Protein AF-A0A5I0KR14-F1 (afdb_monomer_lite)

Organism: Salmonella virchow (NCBI:txid48409)

Structure (mmCIF, N/CA/C/O backbone):
data_AF-A0A5I0KR14-F1
#
_entry.id   AF-A0A5I0KR14-F1
#
loop_
_atom_site.group_PDB
_atom_site.id
_atom_site.type_symbol
_atom_site.label_atom_id
_atom_site.label_alt_id
_atom_site.label_comp_id
_atom_site.label_asym_id
_atom_site.label_entity_id
_atom_site.label_seq_id
_atom_site.pdbx_PDB_ins_code
_atom_site.Cartn_x
_atom_site.Cartn_y
_atom_site.Cartn_z
_atom_site.occupancy
_atom_site.B_iso_or_equiv
_atom_site.auth_seq_id
_atom_site.auth_comp_id
_atom_site.auth_asym_id
_atom_site.auth_atom_id
_atom_site.pdbx_PDB_model_num
ATOM 1 N N . VAL A 1 1 ? -14.652 -2.078 -11.540 1.00 89.44 1 VAL A N 1
ATOM 2 C CA . VAL A 1 1 ? -13.194 -2.015 -11.314 1.00 89.44 1 VAL A CA 1
ATOM 3 C C . VAL A 1 1 ? -12.534 -2.774 -12.445 1.00 89.44 1 VAL A C 1
ATOM 5 O O . VAL A 1 1 ? -12.985 -3.874 -12.750 1.00 89.44 1 VAL A O 1
ATOM 8 N N . GLU A 1 2 ? -11.557 -2.161 -13.096 1.00 97.44 2 GLU A N 1
ATOM 9 C CA . GLU A 1 2 ? -10.727 -2.764 -14.141 1.00 97.44 2 GLU A CA 1
ATOM 10 C C . GLU A 1 2 ? -9.357 -3.117 -13.544 1.00 97.44 2 GLU A C 1
ATOM 12 O O . GLU A 1 2 ? -8.912 -2.445 -12.617 1.00 97.44 2 GLU A O 1
ATOM 17 N N . PHE A 1 3 ? -8.707 -4.181 -14.029 1.00 98.00 3 PHE A N 1
ATOM 18 C CA . PHE A 1 3 ? -7.417 -4.634 -13.503 1.00 98.00 3 PHE A CA 1
ATOM 19 C C . PHE A 1 3 ? -6.348 -4.691 -14.588 1.00 98.00 3 PHE A C 1
ATOM 21 O O . PHE A 1 3 ? -6.485 -5.431 -15.563 1.00 98.00 3 PHE A O 1
ATOM 28 N N . ILE A 1 4 ? -5.235 -4.010 -14.331 1.00 98.25 4 ILE A N 1
ATOM 29 C CA . ILE A 1 4 ? -3.975 -4.172 -15.055 1.00 98.25 4 ILE A CA 1
ATOM 30 C C . ILE A 1 4 ? -3.117 -5.157 -14.261 1.00 98.25 4 ILE A C 1
ATOM 32 O O . ILE A 1 4 ? -2.825 -4.937 -13.088 1.00 98.25 4 ILE A O 1
ATOM 36 N N . LYS A 1 5 ? -2.757 -6.281 -14.881 1.00 97.81 5 LYS A N 1
ATOM 37 C CA . LYS A 1 5 ? -2.088 -7.399 -14.205 1.00 97.81 5 LYS A CA 1
ATOM 38 C C . LYS A 1 5 ? -0.596 -7.401 -14.514 1.00 97.81 5 LYS A C 1
ATOM 40 O O . LYS A 1 5 ? -0.214 -7.651 -15.653 1.00 97.81 5 LYS A O 1
ATOM 45 N N . ILE A 1 6 ? 0.227 -7.203 -13.489 1.00 97.12 6 ILE A N 1
ATOM 46 C CA . ILE A 1 6 ? 1.693 -7.258 -13.562 1.00 97.12 6 ILE A CA 1
ATOM 47 C C . ILE A 1 6 ? 2.169 -8.483 -12.780 1.00 97.12 6 ILE A C 1
ATOM 49 O O . ILE A 1 6 ? 1.654 -8.745 -11.696 1.00 97.12 6 ILE A O 1
ATOM 53 N N . HIS A 1 7 ? 3.098 -9.264 -13.341 1.00 95.75 7 HIS A N 1
ATOM 54 C CA . HIS A 1 7 ? 3.674 -10.466 -12.704 1.00 95.75 7 HIS A CA 1
ATOM 55 C C . HIS A 1 7 ? 2.633 -11.450 -12.128 1.00 95.75 7 HIS A C 1
ATOM 57 O O . HIS A 1 7 ? 2.847 -12.081 -11.102 1.00 95.75 7 HIS A O 1
ATOM 63 N N . ASN A 1 8 ? 1.486 -11.591 -12.800 1.00 96.12 8 ASN A N 1
ATOM 64 C CA . ASN A 1 8 ? 0.300 -12.290 -12.279 1.00 96.12 8 ASN A CA 1
ATOM 65 C C . ASN A 1 8 ? 0.337 -1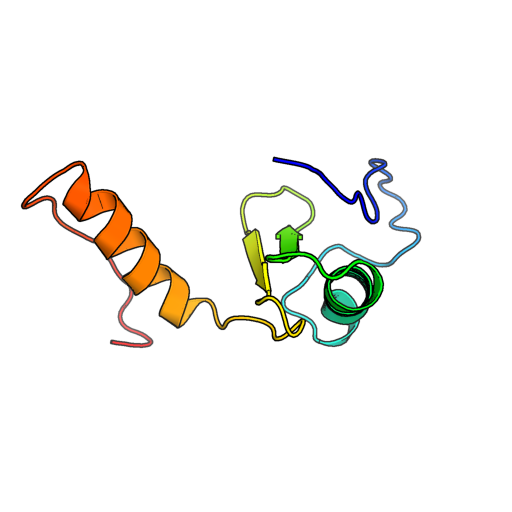3.828 -12.425 1.00 96.12 8 ASN A C 1
ATOM 67 O O . ASN A 1 8 ? -0.626 -14.511 -12.078 1.00 96.12 8 ASN A O 1
ATOM 71 N N . THR A 1 9 ? 1.407 -14.394 -12.976 1.00 97.25 9 THR A N 1
ATOM 72 C CA . THR A 1 9 ? 1.557 -15.850 -13.086 1.00 97.25 9 THR A CA 1
ATOM 73 C C . THR A 1 9 ? 2.374 -16.351 -11.897 1.00 97.25 9 THR A C 1
ATOM 75 O O . THR A 1 9 ? 3.501 -15.887 -11.731 1.00 97.25 9 THR A O 1
ATOM 78 N N . PRO A 1 10 ? 1.859 -17.288 -11.078 1.00 96.44 10 PRO A N 1
ATOM 79 C CA . PRO A 1 10 ? 2.633 -17.848 -9.978 1.00 96.44 10 PRO A CA 1
ATOM 80 C C . PRO A 1 10 ? 3.818 -18.654 -10.527 1.00 96.44 10 PRO A C 1
ATOM 82 O O . PRO A 1 10 ? 3.629 -19.654 -11.218 1.00 96.44 10 PRO A O 1
ATOM 85 N N . ASP A 1 11 ? 5.034 -18.214 -10.207 1.00 97.19 11 ASP A N 1
ATOM 86 C CA . ASP A 1 11 ? 6.286 -18.855 -10.609 1.00 97.19 11 ASP A CA 1
ATOM 87 C C . ASP A 1 11 ? 7.307 -18.781 -9.463 1.00 97.19 11 ASP A C 1
ATOM 89 O O . ASP A 1 11 ? 7.837 -17.716 -9.141 1.00 97.19 11 ASP A O 1
ATOM 93 N N . GLY A 1 12 ? 7.585 -19.933 -8.845 1.00 96.62 12 GLY A N 1
ATOM 94 C CA . GLY A 1 12 ? 8.514 -20.054 -7.716 1.00 96.62 12 GLY A CA 1
ATOM 95 C C . GLY A 1 12 ? 9.994 -19.901 -8.084 1.00 96.62 12 GLY A C 1
ATOM 96 O O . GLY A 1 12 ? 10.841 -19.914 -7.195 1.00 96.62 12 GLY A O 1
ATOM 97 N N . THR A 1 13 ? 10.321 -19.765 -9.372 1.00 97.69 13 THR A N 1
ATOM 98 C CA . THR A 1 13 ? 11.672 -19.394 -9.825 1.00 97.69 13 THR A CA 1
ATOM 99 C C . THR A 1 13 ? 11.913 -17.886 -9.784 1.00 97.69 13 THR A C 1
ATOM 101 O O . THR A 1 13 ? 13.058 -17.456 -9.910 1.00 97.69 13 THR A O 1
ATOM 104 N N . PHE A 1 14 ? 10.855 -17.096 -9.557 1.00 95.75 14 PHE A N 1
ATOM 105 C CA . PHE A 1 14 ? 10.897 -15.642 -9.422 1.00 95.75 14 PHE A CA 1
ATOM 106 C C . PHE A 1 14 ? 11.633 -14.945 -10.582 1.00 95.75 14 PHE A C 1
ATOM 108 O O . PHE A 1 14 ? 12.626 -14.248 -10.356 1.00 95.75 14 PHE A O 1
ATOM 115 N N . PRO A 1 15 ? 11.142 -15.080 -11.833 1.00 95.75 15 PRO A N 1
ATOM 116 C CA . PRO A 1 15 ? 11.814 -14.529 -13.015 1.00 95.75 15 PRO A CA 1
ATOM 117 C C . PRO A 1 15 ? 11.962 -12.999 -12.979 1.00 95.75 15 PRO A C 1
ATOM 119 O O . PRO A 1 15 ? 12.842 -12.453 -13.637 1.00 95.75 15 PRO A O 1
ATOM 122 N N . ASN A 1 16 ? 11.133 -12.319 -12.181 1.00 94.12 16 ASN A N 1
ATOM 123 C CA . ASN A 1 16 ? 11.143 -10.866 -11.991 1.00 94.12 16 ASN A CA 1
ATOM 124 C C . ASN A 1 16 ? 11.710 -10.447 -10.617 1.00 94.12 16 ASN A C 1
ATOM 126 O O . ASN A 1 16 ? 11.496 -9.323 -10.173 1.00 94.12 16 ASN A O 1
ATOM 130 N N . GLY A 1 17 ? 12.422 -11.350 -9.933 1.00 93.56 17 GLY A N 1
ATOM 131 C CA . GLY A 1 17 ? 12.943 -11.137 -8.583 1.00 93.56 17 GLY A CA 1
ATOM 132 C C . GLY A 1 17 ? 11.985 -11.585 -7.476 1.00 93.56 17 GLY A C 1
ATOM 133 O O . GLY A 1 17 ? 10.797 -11.822 -7.699 1.00 93.56 17 GLY A O 1
ATOM 134 N N . ILE A 1 18 ? 12.530 -11.740 -6.264 1.00 94.75 18 ILE A N 1
ATOM 135 C CA . ILE A 1 18 ? 11.763 -12.151 -5.080 1.00 94.75 18 ILE A CA 1
ATOM 136 C C . ILE A 1 18 ? 10.733 -11.052 -4.751 1.00 94.75 18 ILE A C 1
ATOM 138 O O . ILE A 1 18 ? 11.138 -9.896 -4.607 1.00 94.75 18 ILE A O 1
ATOM 142 N N . PRO A 1 19 ? 9.433 -11.375 -4.588 1.00 95.00 19 PRO A N 1
ATOM 143 C CA . PRO A 1 19 ? 8.398 -10.387 -4.299 1.00 95.00 19 PRO A CA 1
ATOM 144 C C . PRO A 1 19 ? 8.627 -9.699 -2.949 1.00 95.00 19 PRO A C 1
ATOM 146 O O . PRO A 1 19 ? 8.314 -10.239 -1.887 1.00 95.00 19 PRO A O 1
ATOM 149 N N . ASN A 1 20 ? 9.196 -8.495 -2.985 1.00 95.69 20 ASN A N 1
ATOM 150 C CA . ASN A 1 20 ? 9.396 -7.670 -1.800 1.00 95.69 20 ASN A CA 1
ATOM 151 C C . ASN A 1 20 ? 9.244 -6.173 -2.122 1.00 95.69 20 ASN A C 1
ATOM 153 O O . ASN A 1 20 ? 10.246 -5.461 -2.213 1.00 95.69 20 ASN A O 1
ATOM 157 N N . PRO A 1 21 ? 8.010 -5.651 -2.253 1.00 93.69 21 PRO A N 1
ATOM 158 C CA . PRO A 1 21 ? 7.783 -4.244 -2.604 1.00 93.69 21 PRO A CA 1
ATOM 159 C C . PRO A 1 21 ? 8.273 -3.215 -1.561 1.00 93.69 21 PRO A C 1
ATOM 161 O O . PRO A 1 21 ? 8.230 -2.009 -1.813 1.00 93.69 21 PRO A O 1
ATOM 164 N N . LEU A 1 22 ? 8.800 -3.649 -0.404 1.00 90.50 22 LEU A N 1
ATOM 165 C CA . LEU A 1 22 ? 9.566 -2.769 0.489 1.00 90.50 22 LEU A CA 1
ATOM 166 C C . LEU A 1 22 ? 10.889 -2.318 -0.134 1.00 90.50 22 LEU A C 1
ATOM 168 O O . LEU A 1 22 ? 11.359 -1.233 0.202 1.00 90.50 22 LEU A O 1
ATOM 172 N N . LEU A 1 23 ? 11.487 -3.111 -1.019 1.00 91.19 23 LEU A N 1
ATOM 173 C CA . LEU A 1 23 ? 12.723 -2.750 -1.702 1.00 91.19 23 LEU A CA 1
ATOM 174 C C . LEU A 1 23 ? 12.418 -1.769 -2.845 1.00 91.19 23 LEU A C 1
ATOM 176 O O . LEU A 1 23 ? 11.546 -2.074 -3.661 1.00 91.19 23 LEU A O 1
ATOM 180 N N . PRO A 1 24 ? 13.088 -0.601 -2.926 1.00 91.50 24 PRO A N 1
ATOM 181 C CA . PRO A 1 24 ? 12.853 0.381 -3.985 1.00 91.50 24 PRO A CA 1
ATOM 182 C C . PRO A 1 24 ? 12.891 -0.203 -5.404 1.00 91.50 24 PRO A C 1
ATOM 184 O O . PRO A 1 24 ? 12.059 0.155 -6.232 1.00 91.50 24 PRO A O 1
ATOM 187 N N . GLU A 1 25 ? 13.791 -1.146 -5.669 1.00 89.62 25 GLU A N 1
ATOM 188 C CA . GLU A 1 25 ? 13.926 -1.835 -6.953 1.00 89.62 25 GLU A CA 1
ATOM 189 C C . GLU A 1 25 ? 12.705 -2.696 -7.322 1.00 89.62 25 GLU A C 1
ATOM 191 O O . GLU A 1 25 ? 12.381 -2.818 -8.500 1.00 89.62 25 GLU A O 1
ATOM 196 N N . CYS A 1 26 ? 11.973 -3.231 -6.340 1.00 92.38 26 CYS A N 1
ATOM 197 C CA . CYS A 1 26 ? 10.762 -4.029 -6.563 1.00 92.38 26 CYS A CA 1
ATOM 198 C C . CYS A 1 26 ? 9.501 -3.167 -6.752 1.00 92.38 26 CYS A C 1
ATOM 200 O O . CYS A 1 26 ? 8.432 -3.692 -7.060 1.00 92.38 26 CYS A O 1
ATOM 202 N N . ARG A 1 27 ? 9.594 -1.846 -6.549 1.00 95.81 27 ARG A N 1
ATOM 203 C CA . ARG A 1 27 ? 8.464 -0.906 -6.682 1.00 95.81 27 ARG A CA 1
ATOM 204 C C . ARG A 1 27 ? 8.264 -0.423 -8.115 1.00 95.81 27 ARG A C 1
ATOM 206 O O . ARG A 1 27 ? 7.171 0.017 -8.474 1.00 95.81 27 ARG A O 1
ATOM 213 N N . ASP A 1 28 ? 9.319 -0.486 -8.921 1.00 95.69 28 ASP A N 1
ATOM 214 C CA . ASP A 1 28 ? 9.385 0.173 -10.221 1.00 95.69 28 ASP A CA 1
ATOM 215 C C . ASP A 1 28 ? 8.350 -0.332 -11.219 1.00 95.69 28 ASP A C 1
ATOM 217 O O . ASP A 1 28 ? 7.768 0.481 -11.935 1.00 95.69 28 ASP A O 1
ATOM 221 N N . ASP A 1 29 ? 8.079 -1.633 -11.245 1.00 96.44 29 ASP A N 1
ATOM 222 C CA . ASP A 1 29 ? 7.129 -2.206 -12.199 1.00 96.44 29 ASP A CA 1
ATOM 223 C C . ASP A 1 29 ? 5.690 -1.783 -11.894 1.00 96.44 29 ASP A C 1
ATOM 225 O O . ASP A 1 29 ? 4.940 -1.438 -12.806 1.00 96.44 29 ASP A O 1
ATOM 229 N N . THR A 1 30 ? 5.322 -1.707 -10.609 1.00 98.12 30 THR A N 1
ATOM 230 C CA . THR A 1 30 ? 3.993 -1.213 -10.210 1.00 98.12 30 THR A CA 1
ATOM 231 C C . THR A 1 30 ? 3.868 0.279 -10.507 1.00 98.12 30 THR A C 1
ATOM 233 O O . THR A 1 30 ? 2.898 0.704 -11.129 1.00 98.12 30 THR A O 1
ATOM 236 N N . ARG A 1 31 ? 4.885 1.075 -10.145 1.00 98.19 31 ARG A N 1
ATOM 237 C CA . ARG A 1 31 ? 4.942 2.513 -10.445 1.00 98.19 31 ARG A CA 1
ATOM 238 C C . ARG A 1 31 ? 4.792 2.794 -11.941 1.00 98.19 31 ARG A C 1
ATOM 240 O O . ARG A 1 31 ? 4.000 3.652 -12.324 1.00 98.19 31 ARG A O 1
ATOM 247 N N . LYS A 1 32 ? 5.562 2.098 -12.783 1.00 98.12 32 LYS A N 1
ATOM 248 C CA . LYS A 1 32 ? 5.525 2.276 -14.242 1.00 98.12 32 LYS A CA 1
ATOM 249 C C . LYS A 1 32 ? 4.158 1.913 -14.800 1.00 98.12 32 LYS A C 1
ATOM 251 O O . LYS A 1 32 ? 3.617 2.709 -15.553 1.00 98.12 32 LYS A O 1
ATOM 256 N N . ALA A 1 33 ? 3.586 0.785 -14.379 1.00 98.19 33 ALA A N 1
ATOM 257 C CA . ALA A 1 33 ? 2.261 0.366 -14.824 1.00 98.19 33 ALA A CA 1
ATOM 258 C C . ALA A 1 33 ? 1.179 1.397 -14.465 1.00 98.19 33 ALA A C 1
ATOM 260 O O . ALA A 1 33 ? 0.343 1.718 -15.305 1.00 98.19 33 ALA A O 1
ATOM 261 N N . VAL A 1 34 ? 1.222 1.968 -13.255 1.00 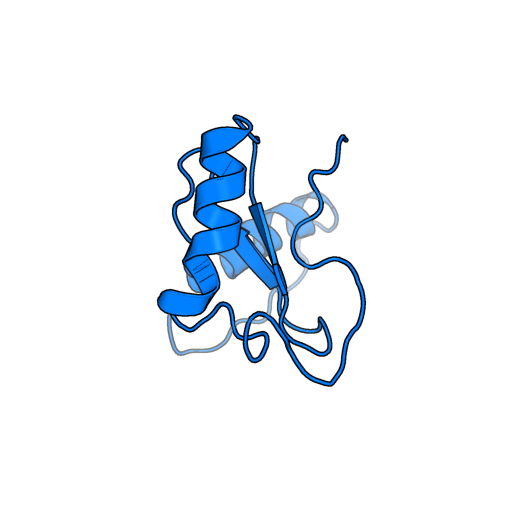98.75 34 VAL A N 1
ATOM 262 C CA . VAL A 1 34 ? 0.285 3.032 -12.860 1.00 98.75 34 VAL A CA 1
ATOM 263 C C . VAL A 1 34 ? 0.378 4.229 -13.808 1.00 98.75 34 VAL A C 1
ATOM 265 O O . VAL A 1 34 ? -0.638 4.667 -14.341 1.00 98.75 34 VAL A O 1
ATOM 268 N N . ILE A 1 35 ? 1.593 4.721 -14.064 1.00 98.62 35 ILE A N 1
ATOM 269 C CA . ILE A 1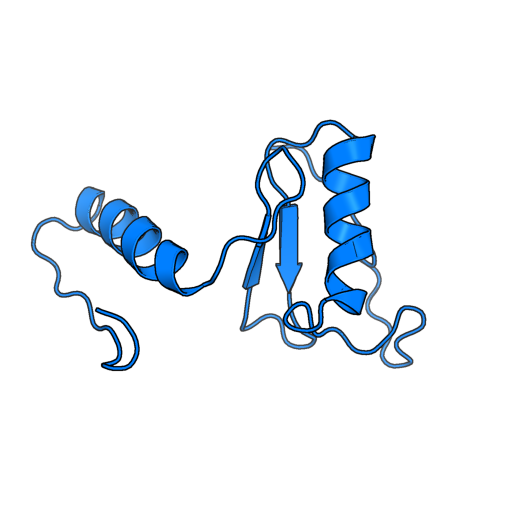 35 ? 1.821 5.901 -14.911 1.00 98.62 35 ILE A CA 1
ATOM 270 C C . ILE A 1 35 ? 1.471 5.615 -16.379 1.00 98.62 35 ILE A C 1
ATOM 272 O O . ILE A 1 35 ? 0.831 6.438 -17.027 1.00 98.62 35 ILE A O 1
ATO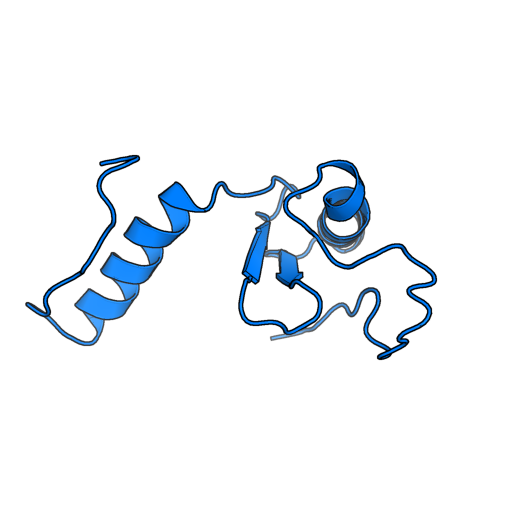M 276 N N . GLU A 1 36 ? 1.890 4.464 -16.908 1.00 98.56 36 GLU A N 1
ATOM 277 C CA . GLU A 1 36 ? 1.700 4.077 -18.312 1.00 98.56 36 GLU A CA 1
ATOM 278 C C . GLU A 1 36 ? 0.222 3.919 -18.668 1.00 98.56 36 GLU A C 1
ATOM 280 O O . GLU A 1 36 ? -0.210 4.338 -19.742 1.00 98.56 36 GLU A O 1
ATOM 285 N N . HIS A 1 37 ? -0.559 3.345 -17.756 1.00 98.31 37 HIS A N 1
ATOM 286 C CA . HIS A 1 37 ? -1.973 3.086 -17.986 1.00 98.31 37 HIS A CA 1
ATOM 287 C C . HIS A 1 37 ? -2.900 4.170 -17.422 1.00 98.31 37 HIS A C 1
ATOM 289 O O . HIS A 1 37 ? -4.111 4.069 -17.606 1.00 98.31 37 HIS A O 1
ATOM 295 N N . GLY A 1 38 ? -2.361 5.191 -16.745 1.00 98.25 38 GLY A N 1
ATOM 296 C CA . GLY A 1 38 ? -3.164 6.207 -16.062 1.00 98.25 38 GLY A CA 1
ATOM 297 C C . GLY A 1 38 ? -4.100 5.600 -15.014 1.00 98.25 38 GLY A C 1
ATOM 298 O O . GLY A 1 38 ? -5.266 5.979 -14.946 1.00 98.25 38 GLY A O 1
ATOM 299 N N . ALA A 1 39 ? -3.615 4.611 -14.258 1.00 98.62 39 ALA A N 1
ATOM 300 C CA . ALA A 1 39 ? -4.419 3.904 -13.266 1.00 98.62 39 ALA A CA 1
ATOM 301 C C . ALA A 1 39 ? -4.688 4.776 -12.028 1.00 98.62 39 ALA A C 1
ATOM 303 O O . ALA A 1 39 ? -3.820 5.534 -11.599 1.00 98.62 39 ALA A O 1
ATOM 304 N N . ASP A 1 40 ? -5.859 4.608 -11.406 1.00 98.69 40 ASP A N 1
ATOM 305 C CA . ASP A 1 40 ? -6.241 5.367 -10.204 1.00 98.69 40 ASP A CA 1
ATOM 306 C C . ASP A 1 40 ? -5.357 5.048 -8.983 1.00 98.69 40 ASP A C 1
ATOM 308 O O . ASP A 1 40 ? -5.166 5.889 -8.109 1.00 98.69 40 ASP A O 1
ATOM 312 N N . MET A 1 41 ? -4.840 3.818 -8.897 1.00 98.25 41 MET A N 1
ATOM 313 C CA . MET A 1 41 ? -3.919 3.372 -7.850 1.00 98.25 41 MET A CA 1
ATOM 314 C C . MET A 1 41 ? -3.192 2.087 -8.261 1.00 98.25 41 MET A C 1
ATOM 316 O O . MET A 1 41 ? -3.662 1.335 -9.118 1.00 98.25 41 MET A O 1
ATOM 320 N N . GLY A 1 42 ? -2.074 1.797 -7.596 1.00 98.50 42 GLY A N 1
ATOM 321 C CA . GLY A 1 42 ? -1.354 0.526 -7.704 1.00 98.50 42 GLY A CA 1
ATOM 322 C C . GLY A 1 42 ? -1.399 -0.278 -6.407 1.00 98.50 42 GLY A C 1
ATOM 323 O O . GLY A 1 42 ? -1.401 0.287 -5.312 1.00 98.50 42 GLY A O 1
ATOM 324 N N . ILE A 1 43 ? -1.405 -1.608 -6.530 1.00 98.31 43 ILE A N 1
ATOM 325 C CA . ILE A 1 43 ? -1.319 -2.538 -5.399 1.00 98.31 43 ILE A CA 1
ATOM 326 C C . ILE A 1 43 ? -0.279 -3.605 -5.729 1.00 98.31 43 ILE A C 1
ATOM 328 O O . ILE A 1 43 ? -0.381 -4.271 -6.758 1.00 98.31 43 ILE A O 1
ATOM 332 N N . ALA A 1 44 ? 0.691 -3.782 -4.840 1.00 98.19 44 ALA A N 1
ATOM 333 C CA . ALA A 1 44 ? 1.648 -4.880 -4.885 1.00 98.19 44 ALA A CA 1
ATOM 334 C C . ALA A 1 44 ? 1.561 -5.715 -3.605 1.00 98.19 44 ALA A C 1
ATOM 336 O O . ALA A 1 44 ? 1.079 -5.242 -2.575 1.00 98.19 44 ALA A O 1
ATOM 337 N N . PHE A 1 45 ? 2.060 -6.945 -3.670 1.00 98.06 45 PHE A N 1
ATOM 338 C CA . PHE A 1 45 ? 2.076 -7.893 -2.561 1.00 98.06 45 PHE A CA 1
ATOM 339 C C . PHE A 1 45 ? 3.452 -8.546 -2.436 1.00 98.06 45 PHE A C 1
ATOM 341 O O . PHE A 1 45 ? 4.245 -8.533 -3.382 1.00 98.06 45 PHE A O 1
ATOM 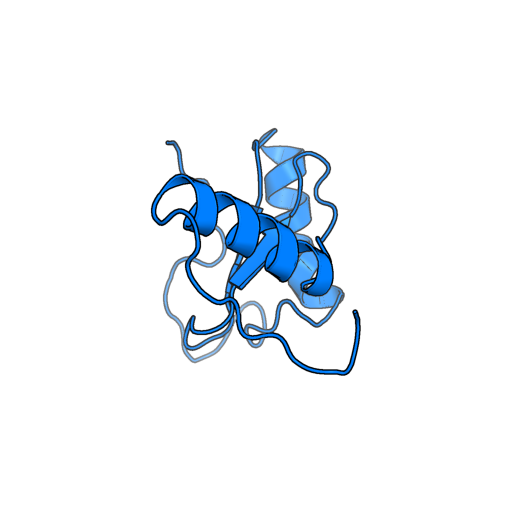348 N N . ASP A 1 46 ? 3.738 -9.108 -1.269 1.00 97.31 46 ASP A N 1
ATOM 349 C CA . ASP A 1 46 ? 4.821 -10.073 -1.110 1.00 97.31 46 ASP A CA 1
ATOM 350 C C . ASP A 1 46 ? 4.400 -11.494 -1.530 1.00 97.31 46 ASP A C 1
ATOM 352 O O . ASP A 1 46 ? 3.307 -11.706 -2.050 1.00 97.31 46 ASP A O 1
ATOM 356 N N . GLY A 1 47 ? 5.311 -12.464 -1.398 1.00 95.94 47 GLY A N 1
ATOM 357 C CA . GLY A 1 47 ? 5.173 -13.783 -2.028 1.00 95.94 47 GLY A CA 1
ATOM 358 C C . GLY A 1 47 ? 4.028 -14.651 -1.496 1.00 95.94 47 GLY A C 1
ATOM 359 O O . GLY A 1 47 ? 3.534 -15.508 -2.228 1.00 95.94 47 GLY A O 1
ATOM 360 N N . ASP A 1 48 ? 3.612 -14.444 -0.250 1.00 96.62 48 ASP A N 1
ATOM 361 C CA . ASP A 1 48 ? 2.477 -15.098 0.409 1.00 96.62 48 ASP A CA 1
ATOM 362 C C . ASP A 1 48 ? 1.263 -14.173 0.593 1.00 96.62 48 ASP A C 1
ATOM 364 O O . ASP A 1 48 ? 0.210 -14.628 1.044 1.00 96.62 48 ASP A O 1
ATOM 368 N N . PHE A 1 49 ? 1.364 -12.927 0.121 1.00 96.25 49 PHE A N 1
ATOM 369 C CA . PHE A 1 49 ? 0.274 -11.960 -0.007 1.00 96.25 49 PHE A CA 1
ATOM 370 C C . PHE A 1 49 ? -0.376 -11.536 1.320 1.00 96.25 49 PHE A C 1
ATOM 372 O O . PHE A 1 49 ? -1.507 -11.040 1.315 1.00 96.25 49 PHE A O 1
ATOM 379 N N . ASP A 1 50 ? 0.314 -11.695 2.453 1.00 97.25 50 ASP A N 1
ATOM 380 C CA . ASP A 1 50 ? -0.161 -11.206 3.752 1.00 97.25 50 ASP A CA 1
ATOM 381 C C . ASP A 1 50 ? 0.168 -9.716 3.971 1.00 97.25 50 ASP A C 1
ATOM 383 O O . ASP A 1 50 ? -0.492 -9.036 4.767 1.00 97.25 50 ASP A O 1
ATOM 387 N N . ARG A 1 51 ? 1.112 -9.170 3.190 1.00 97.31 51 ARG A N 1
ATOM 388 C CA . ARG A 1 51 ? 1.422 -7.740 3.120 1.00 97.31 51 ARG A CA 1
ATOM 389 C C . ARG A 1 51 ? 1.017 -7.173 1.768 1.00 97.31 51 ARG A C 1
ATOM 391 O O . ARG A 1 51 ? 1.369 -7.694 0.713 1.00 97.31 51 ARG A O 1
ATOM 398 N N . CYS A 1 52 ? 0.331 -6.033 1.809 1.00 97.88 52 CYS A N 1
ATOM 399 C CA . CYS A 1 52 ? 0.023 -5.238 0.627 1.00 97.88 52 CYS A CA 1
ATOM 400 C C . CYS A 1 52 ? 0.706 -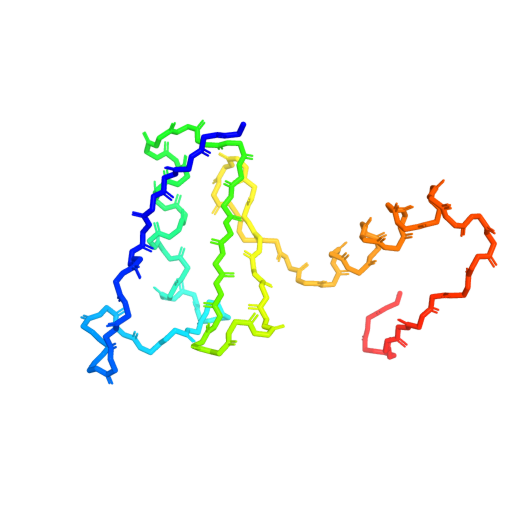3.870 0.687 1.00 97.88 52 CYS A C 1
ATOM 402 O O . CYS A 1 52 ? 0.982 -3.324 1.757 1.00 97.88 52 CYS A O 1
ATOM 404 N N . PHE A 1 53 ? 0.978 -3.327 -0.492 1.00 98.19 53 PHE A N 1
ATOM 405 C CA . PHE A 1 53 ? 1.716 -2.090 -0.695 1.00 98.19 53 PHE A CA 1
ATOM 406 C C . PHE A 1 53 ? 0.965 -1.232 -1.698 1.00 98.19 53 PHE A C 1
ATOM 408 O O . PHE A 1 53 ? 0.594 -1.721 -2.765 1.00 98.19 53 PHE A O 1
ATOM 415 N N . LEU A 1 54 ? 0.730 0.030 -1.349 1.00 98.44 54 LEU A N 1
ATOM 416 C CA . LEU A 1 54 ? -0.148 0.914 -2.105 1.00 98.44 54 LEU A CA 1
ATOM 417 C C . LEU A 1 54 ? 0.649 2.002 -2.818 1.00 98.44 54 LEU A C 1
ATOM 419 O O . LEU A 1 54 ? 1.642 2.509 -2.293 1.00 98.44 54 LEU A O 1
ATOM 423 N N . PHE A 1 55 ? 0.188 2.348 -4.014 1.00 98.56 55 PHE A N 1
ATOM 424 C CA . PHE A 1 55 ? 0.741 3.404 -4.851 1.00 98.56 55 PHE A CA 1
ATOM 425 C C . PHE A 1 55 ? -0.379 4.357 -5.268 1.00 98.56 55 PHE A C 1
ATOM 427 O O . PHE A 1 55 ? -1.459 3.886 -5.630 1.00 98.56 55 PHE A O 1
ATOM 434 N N . ASP A 1 56 ? -0.129 5.665 -5.220 1.00 98.56 56 ASP A N 1
ATOM 435 C CA . ASP A 1 56 ? -1.075 6.675 -5.717 1.00 98.56 56 ASP A CA 1
ATOM 436 C C . ASP A 1 56 ? -1.107 6.742 -7.253 1.00 98.56 56 ASP A C 1
ATOM 438 O O . ASP A 1 56 ? -0.332 6.067 -7.932 1.00 98.56 56 ASP A O 1
ATOM 442 N N . GLU A 1 57 ? -1.976 7.588 -7.808 1.00 98.56 57 GLU A N 1
ATOM 443 C CA . GLU A 1 57 ? -2.164 7.787 -9.251 1.00 98.56 57 GLU A CA 1
ATOM 444 C C . GLU A 1 57 ? -0.921 8.354 -9.963 1.00 98.56 57 GLU A C 1
ATOM 446 O O . GLU A 1 57 ? -0.800 8.304 -11.188 1.00 98.56 57 GLU A O 1
ATOM 451 N N . LYS A 1 58 ? 0.037 8.897 -9.202 1.00 98.50 58 LYS A N 1
ATOM 452 C CA . LYS A 1 58 ? 1.328 9.405 -9.694 1.00 98.50 58 LYS A CA 1
ATOM 453 C C . LYS A 1 58 ? 2.435 8.358 -9.563 1.00 98.50 58 LYS A C 1
ATOM 455 O O . LYS A 1 58 ? 3.616 8.677 -9.757 1.00 98.50 58 LYS A O 1
ATOM 460 N N . GLY A 1 59 ? 2.078 7.123 -9.209 1.00 98.00 59 GLY A N 1
ATOM 461 C CA . GLY A 1 59 ? 2.997 6.014 -8.995 1.00 98.00 59 GLY A CA 1
ATOM 462 C C . GLY A 1 59 ? 3.893 6.185 -7.765 1.00 98.00 59 GLY A C 1
ATOM 463 O O . GLY A 1 59 ? 4.938 5.533 -7.682 1.00 98.00 59 GLY A O 1
ATOM 464 N N . GLN A 1 60 ? 3.543 7.068 -6.825 1.00 98.06 60 GLN A N 1
ATOM 465 C CA . GLN A 1 60 ? 4.284 7.227 -5.577 1.00 98.06 60 GLN A CA 1
ATOM 466 C C . GLN A 1 60 ? 3.900 6.119 -4.607 1.00 98.06 60 GLN A C 1
ATOM 468 O O . GLN A 1 60 ? 2.725 5.855 -4.374 1.00 98.06 60 GLN A O 1
ATOM 473 N N . PHE A 1 61 ? 4.908 5.480 -4.019 1.00 98.12 61 PHE A N 1
ATOM 474 C CA . PHE A 1 61 ? 4.707 4.502 -2.957 1.00 98.12 61 PHE A CA 1
ATOM 475 C C . PHE A 1 61 ? 4.192 5.195 -1.693 1.00 98.12 61 PHE A C 1
ATOM 477 O O . PHE A 1 61 ? 4.808 6.152 -1.218 1.00 98.12 61 PHE A O 1
ATOM 484 N N . ILE A 1 62 ? 3.109 4.676 -1.123 1.00 97.75 62 ILE A N 1
ATOM 485 C CA . ILE A 1 62 ? 2.538 5.187 0.119 1.00 97.75 62 ILE A CA 1
ATOM 486 C C . ILE A 1 62 ? 3.145 4.441 1.297 1.00 97.75 62 ILE A C 1
ATOM 488 O O . ILE A 1 62 ? 3.050 3.218 1.411 1.00 97.75 62 ILE A O 1
ATOM 492 N N . GLU A 1 63 ? 3.767 5.191 2.201 1.00 96.06 63 GLU A N 1
ATOM 493 C CA . GLU A 1 63 ? 4.349 4.616 3.403 1.00 96.06 63 GLU A CA 1
ATOM 494 C C . GLU A 1 63 ? 3.264 3.998 4.294 1.00 96.06 63 GLU A C 1
ATOM 496 O O . GLU A 1 63 ? 2.245 4.623 4.594 1.00 96.06 63 GLU A O 1
ATOM 501 N N . GLY A 1 64 ? 3.499 2.757 4.734 1.00 94.12 64 GLY A N 1
ATOM 502 C CA . GLY A 1 64 ? 2.502 1.942 5.436 1.00 94.12 64 GLY A CA 1
ATOM 503 C C . GLY A 1 64 ? 1.945 2.581 6.711 1.00 94.12 64 GLY A C 1
ATOM 504 O O . GLY A 1 64 ? 0.824 2.273 7.102 1.00 94.12 64 GLY A O 1
ATOM 505 N N . TYR A 1 65 ? 2.679 3.517 7.322 1.00 96.31 65 TYR A N 1
ATOM 506 C CA . TYR A 1 65 ? 2.201 4.289 8.468 1.00 96.31 65 TYR A CA 1
ATOM 507 C C . TYR A 1 65 ? 0.895 5.042 8.167 1.00 96.31 65 TYR A C 1
ATOM 509 O O . TYR A 1 65 ? -0.055 4.962 8.945 1.00 96.31 65 TYR A O 1
ATOM 517 N N . TYR A 1 66 ? 0.795 5.699 7.007 1.00 97.25 66 TYR A N 1
ATOM 518 C CA . TYR A 1 66 ? -0.412 6.440 6.624 1.00 97.25 66 TYR A CA 1
ATOM 519 C C . TYR A 1 66 ? -1.608 5.514 6.358 1.00 97.25 66 TYR A C 1
ATOM 521 O O . TYR A 1 66 ? -2.759 5.905 6.557 1.00 97.25 66 TYR A O 1
ATOM 529 N N . ILE A 1 67 ? -1.344 4.264 5.963 1.00 97.25 67 ILE A N 1
ATOM 530 C CA . ILE A 1 67 ? -2.380 3.265 5.682 1.00 97.25 67 ILE A CA 1
ATOM 531 C C . ILE A 1 67 ? -3.099 2.825 6.960 1.00 97.25 67 ILE A C 1
ATOM 533 O O . ILE A 1 67 ? -4.296 2.549 6.914 1.00 97.25 67 ILE A O 1
ATOM 537 N N . VAL A 1 68 ? -2.417 2.826 8.113 1.00 97.25 68 VAL A N 1
ATOM 538 C CA . VAL A 1 68 ? -3.041 2.510 9.410 1.00 97.25 68 VAL A CA 1
ATOM 539 C C . VAL A 1 68 ? -4.183 3.481 9.711 1.00 97.25 68 VAL A C 1
ATOM 541 O O . VAL A 1 68 ? -5.292 3.041 10.005 1.00 97.25 68 VAL A O 1
ATOM 544 N N . GLY A 1 69 ? -3.931 4.789 9.594 1.00 97.44 69 GLY A N 1
ATOM 545 C CA . GLY A 1 69 ? -4.942 5.823 9.830 1.00 97.44 69 GLY A CA 1
ATOM 546 C C . GLY A 1 69 ? -6.090 5.768 8.820 1.00 97.44 69 GLY A C 1
ATOM 547 O O . GLY A 1 69 ? -7.253 5.781 9.219 1.00 97.44 69 GLY A O 1
ATOM 548 N N . LEU A 1 70 ? -5.767 5.618 7.530 1.00 97.88 70 LEU A N 1
ATOM 549 C CA . LEU A 1 70 ? -6.762 5.508 6.458 1.00 97.88 70 LEU A CA 1
ATOM 550 C C . LEU A 1 70 ? -7.705 4.311 6.665 1.00 97.88 70 LEU A C 1
ATOM 552 O O . LEU A 1 70 ? -8.924 4.447 6.576 1.00 97.88 70 LEU A O 1
ATOM 556 N N . LEU A 1 71 ? -7.155 3.127 6.955 1.00 97.94 71 LEU A N 1
ATOM 557 C CA . LEU A 1 71 ? -7.972 1.940 7.208 1.00 97.94 71 LEU A CA 1
ATOM 558 C C . LEU A 1 71 ? -8.769 2.082 8.505 1.00 97.94 71 LEU A C 1
ATOM 560 O O . LEU A 1 71 ? -9.935 1.692 8.537 1.00 97.94 71 LEU A O 1
ATOM 564 N N . ALA A 1 72 ? -8.177 2.653 9.557 1.00 98.12 72 ALA A N 1
ATOM 565 C CA . ALA A 1 72 ? -8.878 2.907 10.810 1.00 98.12 72 ALA A CA 1
ATOM 566 C C . ALA A 1 72 ? -10.133 3.766 10.592 1.00 98.12 72 ALA A C 1
ATOM 568 O O . ALA A 1 72 ? -11.205 3.388 11.061 1.00 98.12 72 ALA A O 1
ATOM 569 N N . GLU A 1 73 ? -10.025 4.861 9.836 1.00 98.12 73 GLU A N 1
ATOM 570 C CA . GLU A 1 73 ? -11.166 5.708 9.471 1.00 98.12 73 GLU A CA 1
ATOM 571 C C . GLU A 1 73 ? -12.225 4.917 8.688 1.00 98.12 73 GLU A C 1
ATOM 573 O O . GLU A 1 73 ? -13.377 4.838 9.120 1.00 98.12 73 GLU A O 1
ATOM 578 N N . ALA A 1 74 ? -11.825 4.217 7.621 1.00 98.00 74 ALA A N 1
ATOM 579 C CA . ALA A 1 74 ? -12.739 3.428 6.789 1.00 98.00 74 ALA A CA 1
ATOM 580 C C . ALA A 1 74 ? -13.475 2.313 7.563 1.00 98.00 74 ALA A C 1
ATOM 582 O O . ALA A 1 74 ? -14.619 1.965 7.248 1.00 98.00 74 ALA A O 1
ATOM 583 N N . PHE A 1 75 ? -12.836 1.718 8.576 1.00 98.25 75 PHE A N 1
ATOM 584 C CA . PHE A 1 75 ? -13.480 0.734 9.447 1.00 98.25 75 PHE A CA 1
ATOM 585 C C . PHE A 1 75 ? -14.373 1.382 10.507 1.00 98.25 75 PHE A C 1
ATOM 587 O O . PHE A 1 75 ? -15.429 0.824 10.810 1.00 98.25 75 PHE A O 1
ATOM 594 N N . LEU A 1 76 ? -14.006 2.546 11.045 1.00 98.44 76 LEU A N 1
ATOM 595 C CA . LEU A 1 76 ? -14.821 3.279 12.018 1.00 98.44 76 LEU A CA 1
ATOM 596 C C . LEU A 1 76 ? -16.103 3.852 11.402 1.00 98.44 76 LEU A C 1
ATOM 598 O O . LEU A 1 76 ? -17.117 3.908 12.095 1.00 98.44 76 LEU A O 1
ATOM 602 N N . GLU A 1 77 ? -16.107 4.187 10.109 1.00 98.31 77 GLU A N 1
ATOM 603 C CA . GLU A 1 77 ? -17.339 4.526 9.379 1.00 98.31 77 GLU A CA 1
ATOM 604 C C . GLU A 1 77 ? -18.357 3.375 9.395 1.00 98.31 77 GLU A C 1
ATOM 606 O O . GLU A 1 77 ? -19.563 3.593 9.524 1.00 98.31 77 GLU A O 1
ATOM 611 N N . LYS A 1 78 ? -17.876 2.129 9.296 1.00 97.94 78 LYS A N 1
ATOM 612 C CA . LYS A 1 78 ? -18.713 0.916 9.302 1.00 97.94 78 LYS A CA 1
ATOM 613 C C . LYS A 1 78 ? -19.029 0.427 10.714 1.00 97.94 78 LYS A C 1
ATOM 615 O O . LYS A 1 78 ? -20.084 -0.167 10.940 1.00 97.94 78 LYS A O 1
ATOM 620 N N . HIS A 1 79 ? -18.121 0.667 11.656 1.00 98.06 79 HIS A N 1
ATOM 621 C CA . HIS A 1 79 ? -18.204 0.219 13.044 1.00 98.06 79 HIS A CA 1
ATOM 622 C C . HIS A 1 79 ? -17.899 1.371 14.018 1.00 98.06 79 HIS A C 1
ATOM 624 O O . HIS A 1 79 ? -16.834 1.385 14.647 1.00 98.06 79 HIS A O 1
ATOM 630 N N . PRO A 1 80 ? -18.829 2.333 14.181 1.00 97.94 80 PRO A N 1
ATOM 631 C CA . PRO A 1 80 ? -18.605 3.497 15.031 1.00 97.94 80 PRO A CA 1
ATOM 632 C C . PRO A 1 80 ? -18.250 3.114 16.472 1.00 97.94 80 PRO A C 1
ATOM 634 O O . PRO A 1 80 ? -18.917 2.289 17.097 1.00 97.94 80 PRO A O 1
ATOM 637 N N . GLY A 1 81 ? -17.195 3.731 17.009 1.00 97.12 81 GLY A N 1
ATOM 638 C CA . GLY A 1 81 ? -16.733 3.508 18.384 1.00 97.12 81 GLY A CA 1
ATOM 639 C C . GLY A 1 81 ? -15.935 2.217 18.613 1.00 97.12 81 GLY A C 1
ATOM 640 O O . GLY A 1 81 ? -15.589 1.923 19.759 1.00 97.12 81 GLY A O 1
ATOM 641 N N . ALA A 1 82 ? -15.626 1.445 17.564 1.00 98.31 82 ALA A N 1
ATOM 642 C CA . ALA A 1 82 ? -14.715 0.309 17.672 1.00 98.31 82 ALA A CA 1
ATOM 643 C C . ALA A 1 82 ? -13.309 0.752 18.122 1.00 98.31 82 ALA A C 1
ATOM 645 O O . ALA A 1 82 ? -12.874 1.878 17.887 1.00 98.31 82 ALA A O 1
ATOM 646 N N . LYS A 1 83 ? -12.579 -0.148 18.785 1.00 98.31 83 LYS A N 1
ATOM 647 C CA . LYS A 1 83 ? -11.188 0.107 19.182 1.00 98.31 83 LYS A CA 1
ATOM 648 C C . LYS A 1 83 ? -10.249 -0.207 18.020 1.00 98.31 83 LYS A C 1
ATOM 650 O O . LYS A 1 83 ? -10.423 -1.229 17.362 1.00 98.31 83 LYS A O 1
ATOM 655 N N . ILE A 1 84 ? -9.224 0.621 17.845 1.00 97.88 84 ILE A N 1
ATOM 656 C CA . ILE A 1 84 ? -8.138 0.413 16.883 1.00 97.88 84 ILE A CA 1
ATOM 657 C C . ILE A 1 84 ? -6.858 0.108 17.659 1.00 97.88 84 ILE A C 1
ATOM 659 O O . ILE A 1 84 ? -6.519 0.814 18.608 1.00 97.88 84 ILE A O 1
ATOM 663 N N . ILE A 1 85 ? -6.169 -0.965 17.274 1.00 97.62 85 ILE A N 1
ATOM 664 C CA . ILE A 1 85 ? -4.859 -1.327 17.819 1.00 97.62 85 ILE A CA 1
ATOM 665 C C . ILE A 1 85 ? -3.803 -0.824 16.836 1.00 97.62 85 ILE A C 1
ATOM 667 O O . ILE A 1 85 ? -3.886 -1.118 15.646 1.00 97.62 85 ILE A O 1
ATOM 671 N N . HIS A 1 86 ? -2.810 -0.099 17.340 1.00 97.06 86 HIS A N 1
ATOM 672 C CA . HIS A 1 86 ? -1.637 0.328 16.584 1.00 97.06 86 HIS A CA 1
ATOM 673 C C . HIS A 1 86 ? -0.370 0.026 17.390 1.00 97.06 86 HIS A C 1
ATOM 675 O O . HIS A 1 86 ? -0.421 -0.184 18.605 1.00 97.06 86 HIS A O 1
ATOM 681 N N . ASP A 1 87 ? 0.772 -0.022 16.714 1.00 97.06 87 ASP A N 1
ATOM 682 C CA . ASP A 1 87 ? 2.067 -0.207 17.364 1.00 97.06 87 ASP A CA 1
ATOM 683 C C . ASP A 1 87 ? 2.676 1.146 17.814 1.00 97.06 87 ASP A C 1
ATOM 685 O O . ASP A 1 87 ? 2.176 2.200 17.417 1.00 97.06 87 ASP A O 1
ATOM 689 N N . PRO A 1 88 ? 3.729 1.155 18.655 1.00 96.25 88 PRO A N 1
ATOM 690 C CA . PRO A 1 88 ? 4.256 2.387 19.245 1.00 96.25 88 PRO A CA 1
ATOM 691 C C . PRO A 1 88 ? 5.358 3.084 18.422 1.00 96.25 88 PRO A C 1
ATOM 693 O O . PRO A 1 88 ? 5.952 4.037 18.921 1.00 96.25 88 PRO A O 1
ATOM 696 N N . ARG A 1 89 ? 5.718 2.605 17.221 1.00 96.44 89 ARG A N 1
ATOM 697 C CA . ARG A 1 89 ? 6.878 3.123 16.461 1.00 96.44 89 ARG A CA 1
ATOM 698 C C . ARG A 1 89 ? 6.623 4.501 15.854 1.00 96.44 89 ARG A C 1
ATOM 700 O O . ARG A 1 89 ? 7.536 5.321 15.830 1.00 96.44 89 ARG A O 1
ATOM 707 N N . LEU A 1 90 ? 5.413 4.728 15.348 1.00 88.12 90 LEU A N 1
ATOM 708 C CA . LEU A 1 90 ? 4.955 5.986 14.759 1.00 88.12 90 LEU A CA 1
ATOM 709 C C . LEU A 1 90 ? 3.511 6.218 15.222 1.00 88.12 90 LEU A C 1
ATOM 711 O O . LEU A 1 90 ? 2.681 5.317 15.088 1.00 88.12 90 LEU A O 1
ATOM 715 N N . THR A 1 91 ? 3.241 7.386 15.809 1.00 75.69 91 THR A N 1
ATOM 716 C CA . THR A 1 91 ? 1.958 7.757 16.438 1.00 75.69 91 THR A CA 1
ATOM 717 C C . THR A 1 91 ? 1.641 9.224 16.223 1.00 75.69 91 THR A C 1
ATOM 719 O O . THR A 1 91 ? 2.607 10.020 16.314 1.00 75.69 91 THR A O 1
#

Foldseek 3Di:
DDDDDDPNDDDPVPPVDFQDCVDVSNLVVQLCVLQVVQNQKGWGAGNVRPDIWIAGSNSHTDDVVVVLVVVVVVVCVVVPPDDRDDDDPHD

Radius of gyration: 15.19 Å; chains: 1; bounding box: 33×30×38 Å

InterPro domains:
  IPR005841 Alpha-D-phosphohexomutase superfamily [PR00509] (10-23)
  IPR005841 Alpha-D-phosphohexomutase superfamily [PR00509] (39-54)
  IPR005845 Alpha-D-phosphohexomutase, alpha/beta/alpha domain II [PF02879] (2-59)
  IPR016055 Alpha-D-phosphohexomutase, alpha/beta/alpha I/II/III [SSF53738] (3-62)

Secondary structure (DSSP, 8-state):
-----SS-S--TT-TT----TTSHHHHHHHHHHHHHHT-S-EEEE-TTSSSEEEE-TT-PBPPHHHHHHHHHHHHHHHSTT------SS--

pLDDT: mean 96.55, std 3.12, range [75.69, 98.75]

Sequence (91 aa):
VEFIKIHNTPDGTFPNGIPNPLLPECRDDTRKAVIEHGADMGIAFDGDFDRCFLFDEKGQFIEGYYIVGLLAEAFLEKHPGAKIIHDPRLT